Protein AF-A0A7X9CKU2-F1 (afdb_monomer_lite)

Foldseek 3Di:
DDPVVVVVVVCPPPVNVVVVVCVVCVVVVVVVVVCCCVVPVCVVVCVVVDVDDPVPPPDCPDDDPPPPDD

pLDDT: mean 79.09, std 14.4, range [46.78, 94.69]

Radius of gyration: 25.74 Å; chains: 1; bounding box: 66×34×56 Å

Sequence (70 aa):
MSLKSELKEFLMRGSVVDMAVGIVIGGAFGKIVTSFVNDILMPPIAMLVGDSKFAELKVVLKEAVLQGEE

Structure (mmCIF, N/CA/C/O backbone):
data_AF-A0A7X9CKU2-F1
#
_entry.id   AF-A0A7X9CKU2-F1
#
loop_
_atom_site.group_PDB
_atom_site.id
_atom_site.type_symbol
_atom_site.label_atom_id
_atom_site.label_alt_id
_atom_site.label_comp_id
_atom_site.label_asym_id
_atom_site.label_entity_id
_atom_site.label_seq_id
_atom_site.pdbx_PDB_ins_code
_atom_site.Cartn_x
_atom_site.Cartn_y
_atom_site.Cartn_z
_atom_site.occupancy
_atom_site.B_iso_or_equiv
_atom_site.auth_seq_id
_atom_site.auth_comp_id
_atom_site.auth_asym_id
_atom_site.auth_atom_id
_atom_site.pdbx_PDB_model_num
ATOM 1 N N . MET A 1 1 ? -17.132 10.369 30.459 1.00 65.88 1 MET A N 1
ATOM 2 C CA . MET A 1 1 ? -16.778 9.121 29.750 1.00 65.88 1 MET A CA 1
ATOM 3 C C . MET A 1 1 ? -15.262 9.065 29.613 1.00 65.88 1 MET A C 1
ATOM 5 O O . MET A 1 1 ? -14.621 10.097 29.755 1.00 65.88 1 MET A O 1
ATOM 9 N N . SER A 1 2 ? -14.673 7.874 29.493 1.00 87.75 2 SER A N 1
ATOM 10 C CA . SER A 1 2 ? -13.215 7.712 29.397 1.00 87.75 2 SER A CA 1
ATOM 11 C C . SER A 1 2 ? -12.787 7.734 27.928 1.00 87.75 2 SER A C 1
ATOM 13 O O . SER A 1 2 ? -13.437 7.109 27.095 1.00 87.75 2 SER A O 1
ATOM 15 N N . LEU A 1 3 ? -11.645 8.349 27.611 1.00 88.19 3 LEU A N 1
ATOM 16 C CA . LEU A 1 3 ? -11.044 8.325 26.265 1.00 88.19 3 LEU A CA 1
ATOM 17 C C . LEU A 1 3 ? -10.928 6.902 25.693 1.00 88.19 3 LEU A C 1
ATOM 19 O O . LEU A 1 3 ? -11.071 6.686 24.494 1.00 88.19 3 LEU A O 1
ATOM 23 N N . LYS A 1 4 ? -10.712 5.903 26.558 1.00 88.81 4 LYS A N 1
ATOM 24 C CA . LYS A 1 4 ? -10.586 4.497 26.157 1.00 88.81 4 LYS A CA 1
ATOM 25 C C . LYS A 1 4 ? -11.896 3.920 25.608 1.00 88.81 4 LYS A C 1
ATOM 27 O O . LYS A 1 4 ? -11.855 3.088 24.705 1.00 88.81 4 LYS A O 1
ATOM 32 N N . SER A 1 5 ? -13.044 4.340 26.146 1.00 88.81 5 SER A N 1
ATOM 33 C CA . SER A 1 5 ? -14.355 3.911 25.648 1.00 88.81 5 SER A CA 1
ATOM 34 C C . SER A 1 5 ? -14.724 4.638 24.358 1.00 88.81 5 SER A C 1
ATOM 36 O O . SER A 1 5 ? -15.154 3.986 23.415 1.00 88.81 5 SER A O 1
ATOM 38 N N . GLU A 1 6 ? -14.464 5.944 24.279 1.00 86.56 6 GLU A N 1
ATOM 39 C CA . GLU A 1 6 ? -14.757 6.761 23.091 1.00 86.56 6 GLU A CA 1
ATOM 40 C C . GLU A 1 6 ? -13.907 6.346 21.881 1.00 86.56 6 GLU A C 1
ATOM 42 O O . GLU A 1 6 ? -14.416 6.241 20.767 1.00 86.56 6 GLU A O 1
ATOM 47 N N . LEU A 1 7 ? -12.627 6.019 22.092 1.00 88.31 7 LEU A N 1
ATOM 48 C CA . LEU A 1 7 ? -11.754 5.519 21.030 1.00 88.31 7 LEU A CA 1
ATOM 49 C C . LEU A 1 7 ? -12.196 4.133 20.541 1.00 88.31 7 LEU A C 1
ATOM 51 O O . LEU A 1 7 ? -12.198 3.876 19.341 1.00 88.31 7 LEU A O 1
ATOM 55 N N . LYS A 1 8 ? -12.597 3.238 21.455 1.00 87.56 8 LYS A N 1
ATOM 56 C CA . LYS A 1 8 ? -13.135 1.923 21.082 1.00 87.56 8 LYS A CA 1
ATOM 57 C C . LYS A 1 8 ? -14.405 2.082 20.250 1.00 87.56 8 LYS A C 1
ATOM 59 O O . LYS A 1 8 ? -14.533 1.445 19.215 1.00 87.56 8 LYS A O 1
ATOM 64 N N . GLU A 1 9 ? -15.313 2.948 20.674 1.00 88.44 9 GLU A N 1
ATOM 65 C CA . GLU A 1 9 ? -16.566 3.211 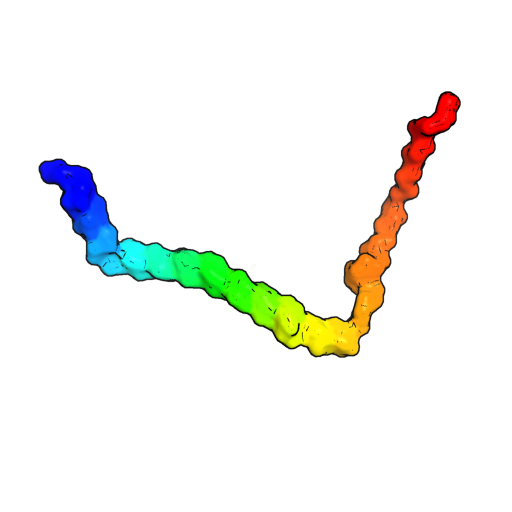19.970 1.00 88.44 9 GLU A CA 1
ATOM 66 C C . GLU A 1 9 ? -16.332 3.864 18.599 1.00 88.44 9 GLU A C 1
ATOM 68 O O . GLU A 1 9 ? -17.002 3.520 17.630 1.00 88.44 9 GLU A O 1
ATOM 73 N N . PHE A 1 10 ? -15.323 4.732 18.478 1.00 87.19 10 PHE A N 1
ATOM 74 C CA . PHE A 1 10 ? -14.871 5.296 17.205 1.00 87.19 10 PHE A CA 1
ATOM 75 C C . PHE A 1 10 ? -14.282 4.238 16.262 1.00 87.19 10 PHE A C 1
ATOM 77 O O . PHE A 1 10 ? -14.654 4.194 15.092 1.00 87.19 10 PHE A O 1
ATOM 84 N N . LEU A 1 11 ? -13.404 3.367 16.767 1.00 86.75 11 LEU A N 1
ATOM 85 C CA . LEU A 1 11 ? -12.795 2.285 15.989 1.00 86.75 11 LEU A CA 1
ATOM 86 C C . LEU A 1 11 ? -13.799 1.196 15.610 1.00 86.75 11 LEU A C 1
ATOM 88 O O . LEU A 1 11 ? -13.607 0.537 14.603 1.00 86.75 11 LEU A O 1
ATOM 92 N N . MET A 1 12 ? -14.865 0.999 16.387 1.00 89.06 12 MET A N 1
ATOM 93 C CA . MET A 1 12 ? -15.934 0.049 16.057 1.00 89.06 12 MET A CA 1
ATOM 94 C C . MET A 1 12 ? -16.891 0.569 14.977 1.00 89.06 12 MET A C 1
ATOM 96 O O . MET A 1 12 ? -17.765 -0.173 14.528 1.00 89.06 12 MET A O 1
ATOM 100 N N . ARG A 1 13 ? -16.739 1.820 14.523 1.00 87.88 13 ARG A N 1
ATOM 101 C CA . ARG A 1 13 ? -17.477 2.323 13.361 1.00 87.88 13 ARG A CA 1
ATOM 102 C C . ARG A 1 13 ? -16.973 1.603 12.115 1.00 87.88 13 ARG A C 1
ATOM 104 O O . ARG A 1 13 ? -15.811 1.759 11.747 1.00 87.88 13 ARG A O 1
ATOM 111 N N . GLY A 1 14 ? -17.8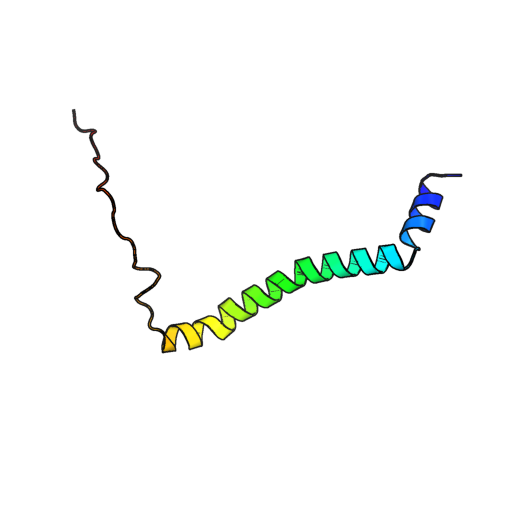63 0.873 11.440 1.00 84.75 14 GLY A N 1
ATOM 112 C CA . GLY A 1 14 ? -17.529 0.122 10.222 1.00 84.75 14 GLY A CA 1
ATOM 113 C C . GLY A 1 14 ? -16.800 0.966 9.171 1.00 84.75 14 GLY A C 1
ATOM 114 O O . GLY A 1 14 ? -15.771 0.548 8.660 1.00 84.75 14 GLY A O 1
ATOM 115 N N . SER A 1 15 ? -17.219 2.221 8.966 1.00 90.00 15 SER A N 1
ATOM 116 C CA . SER A 1 15 ? -16.570 3.140 8.017 1.00 90.00 15 SER A CA 1
ATOM 117 C C . SER A 1 15 ? -15.097 3.449 8.322 1.00 90.00 15 SER A C 1
ATOM 119 O O . SER A 1 15 ? -14.328 3.714 7.401 1.00 90.00 15 SER A O 1
ATOM 121 N N . VAL A 1 16 ? -14.685 3.419 9.593 1.00 89.38 16 VAL A N 1
ATOM 122 C CA . VAL A 1 16 ? -13.292 3.657 10.006 1.00 89.38 16 VAL A CA 1
ATOM 123 C C . VAL A 1 16 ? -12.465 2.382 9.850 1.00 89.38 16 VAL A C 1
ATOM 125 O O . VAL A 1 16 ? -11.326 2.447 9.386 1.00 89.38 16 VAL A O 1
ATOM 128 N N . VAL A 1 17 ? -13.043 1.226 10.192 1.00 91.75 17 VAL A N 1
ATOM 129 C CA . VAL A 1 17 ? -12.397 -0.085 10.023 1.00 91.75 17 VAL A CA 1
ATOM 130 C C . VAL A 1 17 ? -12.130 -0.365 8.549 1.00 91.75 17 VAL A C 1
ATOM 132 O O . VAL A 1 17 ? -10.997 -0.679 8.191 1.00 91.75 17 VAL A O 1
ATOM 135 N N . ASP A 1 18 ? -13.130 -0.181 7.690 1.00 91.62 18 ASP A N 1
ATOM 136 C CA . ASP A 1 18 ? -13.018 -0.457 6.257 1.00 91.62 18 ASP A CA 1
ATOM 137 C C . ASP A 1 18 ? -11.979 0.454 5.589 1.00 91.62 18 ASP A C 1
ATOM 139 O O . ASP A 1 18 ? -11.169 0.004 4.774 1.00 91.62 18 ASP A O 1
ATOM 143 N N . MET A 1 19 ? -11.925 1.725 6.000 1.00 93.19 19 MET A N 1
ATOM 144 C CA . MET A 1 19 ? -10.898 2.663 5.547 1.00 93.19 19 MET A CA 1
ATOM 145 C C . MET A 1 19 ? -9.493 2.232 5.996 1.00 93.19 19 MET A C 1
ATOM 147 O O . MET A 1 19 ? -8.556 2.246 5.197 1.00 93.19 19 MET A O 1
ATOM 151 N N . ALA A 1 20 ? -9.331 1.826 7.259 1.00 91.81 20 ALA A N 1
ATOM 152 C CA . ALA A 1 20 ? -8.048 1.370 7.787 1.00 91.81 20 ALA A CA 1
ATOM 153 C C . ALA A 1 20 ? -7.557 0.101 7.073 1.00 91.81 20 ALA A C 1
ATOM 155 O O . ALA A 1 20 ? -6.389 0.020 6.690 1.00 91.81 20 ALA A O 1
ATOM 156 N N . VAL A 1 21 ? -8.454 -0.859 6.832 1.00 92.75 21 VAL A N 1
ATOM 157 C CA . VAL A 1 21 ? -8.157 -2.082 6.075 1.00 92.75 21 VAL A CA 1
ATOM 158 C C . VAL A 1 21 ? -7.736 -1.741 4.644 1.00 92.75 21 VAL A C 1
ATOM 160 O O . VAL A 1 21 ? -6.720 -2.254 4.174 1.00 92.75 21 VAL A O 1
ATOM 163 N N . GLY A 1 22 ? -8.438 -0.820 3.976 1.00 93.69 22 GLY A N 1
ATOM 164 C CA . GLY A 1 22 ? -8.092 -0.364 2.628 1.00 93.69 22 GLY A CA 1
ATOM 165 C C . GLY A 1 22 ? -6.688 0.242 2.529 1.00 93.69 22 GLY A C 1
ATOM 166 O O . GLY A 1 22 ? -5.947 -0.076 1.600 1.00 93.69 22 GLY A O 1
ATOM 167 N N . ILE A 1 23 ? -6.279 1.053 3.508 1.00 93.00 23 ILE A N 1
ATOM 168 C CA . ILE A 1 23 ? -4.940 1.667 3.541 1.00 93.00 23 ILE A CA 1
ATOM 169 C C . ILE A 1 23 ? -3.851 0.614 3.784 1.00 93.00 23 ILE A C 1
ATOM 171 O O . ILE A 1 23 ? -2.822 0.623 3.107 1.00 93.00 23 ILE A O 1
ATOM 175 N N . VAL A 1 24 ? -4.072 -0.310 4.723 1.00 94.00 24 VAL A N 1
ATOM 176 C CA . VAL A 1 24 ? -3.104 -1.372 5.048 1.00 94.00 24 VAL A CA 1
ATOM 177 C C . VAL A 1 24 ? -2.903 -2.305 3.855 1.00 94.00 24 VAL A C 1
ATOM 179 O O . VAL A 1 24 ? -1.762 -2.596 3.487 1.00 94.00 24 VAL A O 1
ATOM 182 N N . ILE A 1 25 ? -3.995 -2.729 3.213 1.00 94.69 25 ILE A N 1
ATOM 183 C CA . ILE A 1 25 ? -3.935 -3.568 2.014 1.00 94.69 25 ILE A CA 1
ATOM 184 C C . ILE A 1 25 ? -3.297 -2.790 0.863 1.00 94.69 25 ILE A C 1
ATOM 186 O O . ILE A 1 25 ? -2.386 -3.312 0.232 1.00 94.69 25 ILE A O 1
ATOM 190 N N . GLY A 1 26 ? -3.694 -1.538 0.623 1.00 92.44 26 GLY A N 1
ATOM 191 C CA . GLY A 1 26 ? -3.119 -0.707 -0.438 1.00 92.44 26 GLY A CA 1
ATOM 192 C C . GLY A 1 26 ? -1.604 -0.527 -0.299 1.00 92.44 26 GLY A C 1
ATOM 193 O O . GLY A 1 26 ? -0.869 -0.678 -1.275 1.00 92.44 26 GLY A O 1
ATOM 194 N N . GLY A 1 27 ? -1.118 -0.286 0.922 1.00 91.94 27 GLY A N 1
ATOM 195 C CA . GLY A 1 27 ? 0.313 -0.138 1.199 1.00 91.94 27 GLY A CA 1
ATOM 196 C C . GLY A 1 27 ? 1.108 -1.441 1.057 1.00 91.94 27 GLY A C 1
ATOM 197 O O . GLY A 1 27 ? 2.231 -1.430 0.550 1.00 91.94 27 GLY A O 1
ATOM 198 N N . ALA A 1 28 ? 0.542 -2.575 1.476 1.00 93.31 28 ALA A N 1
ATOM 199 C CA . ALA A 1 28 ? 1.207 -3.875 1.382 1.00 93.31 28 ALA A CA 1
ATOM 200 C C . ALA A 1 28 ? 1.168 -4.458 -0.041 1.00 93.31 28 ALA A C 1
ATOM 202 O O . ALA A 1 28 ? 2.171 -4.984 -0.526 1.00 93.31 28 ALA A O 1
ATOM 203 N N . PHE A 1 29 ? 0.032 -4.333 -0.730 1.00 93.12 29 PHE A N 1
ATOM 204 C CA . PHE A 1 29 ? -0.199 -4.925 -2.047 1.00 93.12 29 PHE A CA 1
ATOM 205 C C . PHE A 1 29 ? 0.696 -4.311 -3.125 1.00 93.12 29 PHE A C 1
ATOM 207 O O . PHE A 1 29 ? 1.166 -5.026 -4.004 1.00 93.12 29 PHE A O 1
ATOM 214 N N . GLY A 1 30 ? 1.038 -3.023 -3.009 1.00 90.81 30 GLY A N 1
ATOM 215 C CA . GLY A 1 30 ? 1.999 -2.383 -3.909 1.00 90.81 30 GLY A CA 1
ATOM 216 C C . GLY A 1 30 ? 3.352 -3.101 -3.948 1.00 90.81 30 GLY A C 1
ATOM 217 O O . GLY A 1 30 ? 3.885 -3.335 -5.026 1.00 90.81 30 GLY A O 1
ATOM 218 N N . LYS A 1 31 ? 3.879 -3.545 -2.798 1.00 91.19 31 LYS A N 1
ATOM 219 C CA . LYS A 1 31 ? 5.147 -4.299 -2.752 1.00 91.19 31 LYS A CA 1
ATOM 220 C C . LYS A 1 31 ? 5.042 -5.659 -3.440 1.00 91.19 31 LYS A C 1
ATOM 222 O O . LYS A 1 31 ? 5.988 -6.070 -4.106 1.00 91.19 31 LYS A O 1
ATOM 227 N N . ILE A 1 32 ? 3.898 -6.326 -3.294 1.00 92.44 32 ILE A N 1
ATOM 228 C CA . ILE A 1 32 ? 3.622 -7.612 -3.945 1.00 92.44 32 ILE A CA 1
ATOM 229 C C . ILE A 1 32 ? 3.608 -7.427 -5.463 1.00 92.44 32 ILE A C 1
ATOM 231 O O . ILE A 1 32 ? 4.270 -8.175 -6.176 1.00 92.44 32 ILE A O 1
ATOM 235 N N . VAL A 1 33 ? 2.914 -6.396 -5.953 1.00 91.88 33 VAL A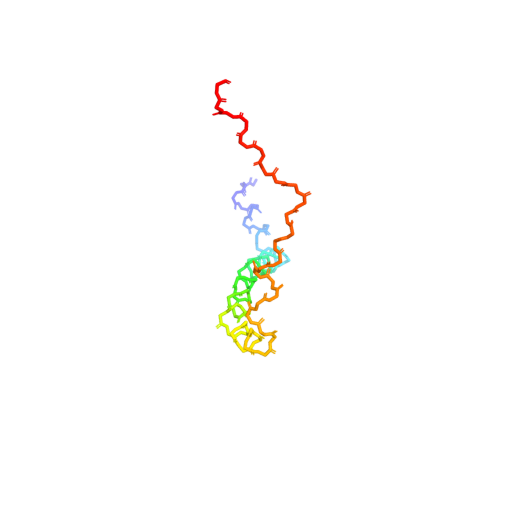 N 1
ATOM 236 C CA . VAL A 1 33 ? 2.863 -6.081 -7.386 1.00 91.88 33 VAL A CA 1
ATOM 237 C C . VAL A 1 33 ? 4.249 -5.707 -7.912 1.00 91.88 33 VAL A C 1
ATOM 239 O O . VAL A 1 33 ? 4.651 -6.215 -8.951 1.00 91.88 33 VAL A O 1
ATOM 242 N N . THR A 1 34 ? 5.017 -4.885 -7.193 1.00 91.81 34 THR A N 1
ATOM 243 C CA . THR A 1 34 ? 6.373 -4.499 -7.613 1.00 91.81 34 THR A CA 1
ATOM 244 C C . THR A 1 34 ? 7.314 -5.699 -7.711 1.00 91.81 34 THR A C 1
ATOM 246 O O . THR A 1 34 ? 8.022 -5.824 -8.705 1.00 91.81 34 THR A O 1
ATOM 249 N N . SER A 1 35 ? 7.313 -6.598 -6.721 1.00 92.44 35 SER A N 1
ATOM 250 C CA . SER A 1 35 ? 8.117 -7.829 -6.780 1.00 92.44 35 SER A CA 1
ATOM 251 C C . SER A 1 35 ? 7.650 -8.739 -7.915 1.00 92.44 35 SER A C 1
ATOM 253 O O . SER A 1 35 ? 8.466 -9.195 -8.701 1.00 92.44 35 SER A O 1
ATOM 255 N N . PHE A 1 36 ? 6.341 -8.907 -8.112 1.00 92.50 36 PHE A N 1
ATOM 256 C CA . PHE A 1 36 ? 5.819 -9.669 -9.246 1.00 92.50 36 PHE A CA 1
ATOM 257 C C . P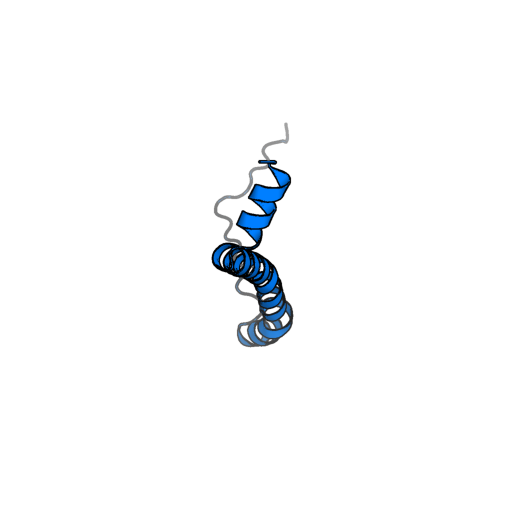HE A 1 36 ? 6.280 -9.104 -10.602 1.00 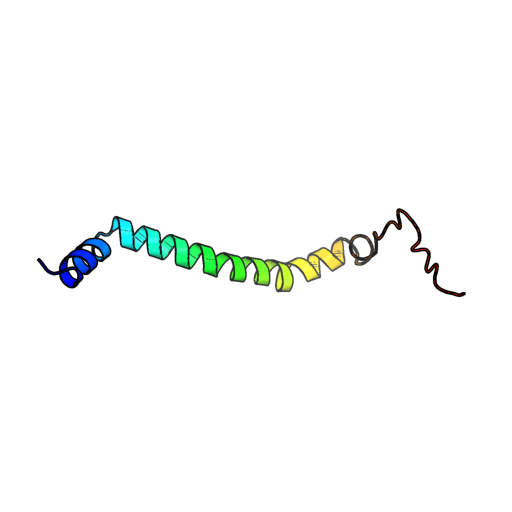92.50 36 PHE A C 1
ATOM 259 O O . PHE A 1 36 ? 6.724 -9.848 -11.475 1.00 92.50 36 PHE A O 1
ATOM 266 N N . VAL A 1 37 ? 6.224 -7.784 -10.784 1.00 88.69 37 VAL A N 1
ATOM 267 C CA . VAL A 1 37 ? 6.687 -7.140 -12.021 1.00 88.69 37 VAL A CA 1
ATOM 268 C C . VAL A 1 37 ? 8.194 -7.339 -12.203 1.00 88.69 37 VAL A C 1
ATOM 270 O O . VAL A 1 37 ? 8.623 -7.762 -13.274 1.00 88.69 37 VAL A O 1
ATOM 273 N N . ASN A 1 38 ? 8.996 -7.084 -11.173 1.00 87.88 38 ASN A N 1
ATOM 274 C CA . ASN A 1 38 ? 10.456 -7.139 -11.270 1.00 87.88 38 ASN A CA 1
ATOM 275 C C . ASN A 1 38 ? 11.015 -8.560 -11.387 1.00 87.88 38 ASN A C 1
ATOM 277 O O . ASN A 1 38 ? 11.986 -8.778 -12.104 1.00 87.88 38 ASN A O 1
ATOM 281 N N . ASP A 1 39 ? 10.408 -9.520 -10.701 1.00 85.88 39 ASP A N 1
ATOM 282 C CA . ASP A 1 39 ? 10.975 -10.860 -10.574 1.00 85.88 39 ASP A CA 1
ATOM 283 C C . ASP A 1 39 ? 10.402 -11.823 -11.623 1.00 85.88 39 ASP A C 1
ATOM 285 O O . ASP A 1 39 ? 11.062 -12.791 -11.994 1.00 85.88 39 ASP A O 1
ATOM 289 N N . ILE A 1 40 ? 9.188 -11.564 -12.134 1.00 86.81 40 ILE A N 1
ATOM 290 C CA . ILE A 1 40 ? 8.497 -12.462 -13.077 1.00 86.81 40 ILE A CA 1
ATOM 291 C C . ILE A 1 40 ? 8.301 -11.822 -14.453 1.00 86.81 40 ILE A C 1
ATOM 293 O O . ILE A 1 40 ? 8.523 -12.493 -15.460 1.00 86.81 40 ILE A O 1
ATOM 297 N N . LEU A 1 41 ? 7.900 -10.548 -14.535 1.00 86.31 41 LEU A N 1
ATOM 298 C CA . LEU A 1 41 ? 7.626 -9.905 -15.830 1.00 86.31 41 LEU A CA 1
ATOM 299 C C . LEU A 1 41 ? 8.875 -9.304 -16.481 1.00 86.31 41 LEU A C 1
ATOM 301 O O . LEU A 1 41 ? 9.040 -9.409 -17.696 1.00 86.31 41 LEU A O 1
ATOM 305 N N . MET A 1 42 ? 9.761 -8.688 -15.700 1.00 83.44 42 MET A N 1
ATOM 306 C CA . MET A 1 42 ? 10.971 -8.055 -16.222 1.00 83.44 42 MET A CA 1
ATOM 307 C C . MET A 1 42 ? 11.931 -9.032 -16.916 1.00 83.44 42 MET A C 1
ATOM 309 O O . MET A 1 42 ? 12.439 -8.633 -17.954 1.00 83.44 42 MET A O 1
ATOM 313 N N . PRO A 1 43 ? 12.177 -10.284 -16.475 1.00 81.81 43 PRO A N 1
ATOM 314 C CA . PRO A 1 43 ? 13.123 -11.157 -17.179 1.00 81.81 43 PRO A CA 1
ATOM 315 C C . PRO A 1 43 ? 12.690 -11.505 -18.622 1.00 81.81 43 PRO A C 1
ATOM 317 O O . PRO A 1 43 ? 13.500 -11.342 -19.536 1.00 81.81 43 PRO A O 1
ATOM 320 N N . PRO A 1 44 ? 11.424 -11.892 -18.897 1.00 83.62 44 PRO A N 1
ATOM 321 C CA . PRO A 1 44 ? 10.921 -12.039 -20.267 1.00 83.62 44 PRO A CA 1
ATOM 322 C C . PRO A 1 44 ? 10.916 -10.736 -21.074 1.00 83.62 44 PRO A C 1
ATOM 324 O O . PRO A 1 44 ? 11.277 -10.742 -22.250 1.00 83.62 44 PRO A O 1
ATOM 327 N N . ILE A 1 45 ? 10.528 -9.613 -20.460 1.00 78.44 45 ILE A N 1
ATOM 328 C CA . ILE A 1 45 ? 10.495 -8.309 -21.139 1.00 78.44 45 ILE A CA 1
ATOM 329 C C . ILE A 1 45 ? 11.913 -7.845 -21.488 1.00 78.44 45 ILE A C 1
ATOM 331 O O . ILE A 1 45 ? 12.143 -7.389 -22.602 1.00 78.44 45 ILE A O 1
ATOM 335 N N . ALA A 1 46 ? 12.875 -8.012 -20.584 1.00 69.06 46 ALA A N 1
ATOM 336 C CA . ALA A 1 46 ? 14.282 -7.692 -20.802 1.00 69.06 46 ALA A CA 1
ATOM 337 C C . ALA A 1 46 ? 14.884 -8.545 -21.926 1.00 69.06 46 ALA A C 1
ATOM 339 O O . ALA A 1 46 ? 15.593 -8.015 -22.779 1.00 69.06 46 ALA A O 1
ATOM 340 N N . MET A 1 47 ? 14.525 -9.832 -22.000 1.00 73.69 47 MET A N 1
ATOM 341 C CA . MET A 1 47 ? 14.925 -10.702 -23.111 1.00 73.69 47 MET A CA 1
ATOM 342 C C . MET A 1 47 ? 14.344 -10.260 -24.465 1.00 73.69 47 MET A C 1
ATOM 344 O O . MET A 1 47 ? 15.012 -10.406 -25.485 1.00 73.69 47 MET A O 1
ATOM 348 N N . LEU A 1 48 ? 13.126 -9.708 -24.498 1.00 71.19 48 LEU A N 1
ATOM 349 C CA . LEU A 1 48 ? 12.480 -9.241 -25.735 1.00 71.19 48 LEU A CA 1
ATOM 350 C C . LEU A 1 48 ? 12.890 -7.819 -26.150 1.00 71.19 48 LEU A C 1
ATOM 352 O O . LEU A 1 48 ? 12.929 -7.519 -27.342 1.00 71.19 48 LEU A O 1
ATOM 356 N N . VAL A 1 49 ? 13.174 -6.938 -25.189 1.00 67.38 49 VAL A N 1
ATOM 357 C CA . VAL A 1 49 ? 13.535 -5.526 -25.421 1.00 67.38 49 VAL A CA 1
ATOM 358 C C . VAL A 1 49 ? 15.055 -5.338 -25.574 1.00 67.38 49 VAL A C 1
ATOM 360 O O . VAL A 1 49 ? 15.485 -4.367 -26.196 1.00 67.38 49 VAL A O 1
ATOM 363 N N . GLY A 1 50 ? 15.864 -6.296 -25.111 1.00 58.72 50 GLY A N 1
ATOM 364 C CA . GLY A 1 50 ? 17.322 -6.289 -25.225 1.00 58.72 50 GLY A CA 1
ATOM 365 C C . GLY A 1 50 ? 17.994 -5.464 -24.122 1.00 58.72 50 GLY A C 1
ATOM 366 O O . GLY A 1 50 ? 17.720 -4.275 -23.963 1.00 58.72 50 GLY A O 1
ATOM 367 N N . ASP A 1 51 ? 18.913 -6.104 -23.395 1.00 54.97 51 ASP A N 1
ATOM 368 C CA . ASP A 1 51 ? 19.658 -5.638 -22.205 1.00 54.97 51 ASP A CA 1
ATOM 369 C C . ASP A 1 51 ? 20.336 -4.248 -22.282 1.00 54.97 51 ASP A C 1
ATOM 371 O O . ASP A 1 51 ? 20.765 -3.701 -21.271 1.00 54.97 51 ASP A O 1
ATOM 375 N N . SER A 1 52 ? 20.473 -3.634 -23.456 1.00 54.50 52 SER A N 1
ATOM 376 C CA . SER A 1 52 ? 21.514 -2.621 -23.679 1.00 54.50 52 SER A CA 1
ATOM 377 C C . SER A 1 52 ? 21.054 -1.166 -23.749 1.00 54.50 52 SER A C 1
ATOM 379 O O . SER A 1 52 ? 21.891 -0.270 -23.792 1.00 54.50 52 SER A O 1
ATOM 381 N N . LYS A 1 53 ? 19.750 -0.858 -23.765 1.00 55.16 53 LYS A N 1
ATOM 382 C CA . LYS A 1 53 ? 19.321 0.533 -24.031 1.00 55.16 53 LYS A CA 1
ATOM 383 C C . LYS A 1 53 ? 18.985 1.396 -22.823 1.00 55.16 53 LYS A C 1
ATOM 385 O O . LYS A 1 53 ? 18.954 2.601 -23.001 1.00 55.16 53 LYS A O 1
ATOM 390 N N . PHE A 1 54 ? 18.772 0.870 -21.616 1.00 53.50 54 PHE A N 1
ATOM 391 C CA . PHE A 1 54 ? 18.373 1.725 -20.477 1.00 53.50 54 PHE A CA 1
ATOM 392 C C . PHE A 1 54 ? 19.429 1.859 -19.378 1.00 53.50 54 PHE A C 1
ATOM 394 O O . PHE A 1 54 ? 19.548 2.930 -18.789 1.00 53.50 54 PHE A O 1
ATOM 401 N N . ALA A 1 55 ? 20.238 0.825 -19.135 1.00 56.81 55 ALA A N 1
ATOM 402 C CA . ALA A 1 55 ? 21.325 0.896 -18.158 1.00 56.81 55 ALA A CA 1
ATOM 403 C C . ALA A 1 55 ? 22.551 1.676 -18.681 1.00 56.81 55 ALA A C 1
ATOM 405 O O . ALA A 1 55 ? 23.272 2.296 -17.896 1.00 56.81 55 ALA A O 1
ATOM 406 N N . GLU A 1 56 ? 22.760 1.687 -20.003 1.00 55.59 56 GLU A N 1
ATOM 407 C CA . GLU A 1 56 ? 23.934 2.290 -20.656 1.00 55.59 56 GLU A CA 1
ATOM 408 C C . GLU A 1 56 ? 23.673 3.667 -21.290 1.00 55.59 56 GLU A C 1
ATOM 410 O O . GLU A 1 56 ? 24.609 4.302 -21.773 1.00 55.59 56 GLU A O 1
ATOM 415 N N . LEU A 1 57 ? 22.442 4.198 -21.243 1.00 55.78 57 LEU A N 1
ATOM 416 C CA . LEU A 1 57 ? 22.148 5.581 -21.657 1.00 55.78 57 LEU A CA 1
ATOM 417 C C . LEU A 1 57 ? 22.630 6.590 -20.597 1.00 55.78 57 LEU A C 1
ATOM 419 O O . LEU A 1 57 ? 21.863 7.365 -20.030 1.00 55.78 57 LEU A O 1
ATOM 423 N N . LYS A 1 58 ? 23.935 6.598 -20.327 1.00 58.28 58 LYS A N 1
ATOM 424 C CA . LYS A 1 58 ? 24.618 7.691 -19.635 1.00 58.28 58 LYS A CA 1
ATOM 425 C C . LYS A 1 58 ? 25.187 8.628 -20.693 1.00 58.28 58 LYS A C 1
ATOM 427 O O . LYS A 1 58 ? 26.271 8.405 -21.217 1.00 58.28 58 LYS A O 1
ATOM 432 N N . VAL A 1 59 ? 24.449 9.688 -21.012 1.00 68.25 59 VAL A N 1
ATOM 433 C CA . VAL A 1 59 ? 24.984 10.798 -21.810 1.00 68.25 59 VAL A CA 1
ATOM 434 C C . VAL A 1 59 ? 25.764 11.711 -20.866 1.00 68.25 59 VAL A C 1
ATOM 436 O O . VAL A 1 59 ? 25.177 12.375 -20.011 1.00 68.25 59 VAL A O 1
ATOM 439 N N . VAL A 1 60 ? 27.093 11.727 -20.986 1.00 67.69 60 VAL A N 1
ATOM 440 C CA . VAL A 1 60 ? 27.954 12.659 -20.245 1.00 67.69 60 VAL A CA 1
ATOM 441 C C . VAL A 1 60 ? 27.738 14.058 -20.822 1.00 67.69 60 VAL A C 1
ATOM 443 O O . VAL A 1 60 ? 28.243 14.383 -21.890 1.00 67.69 60 VAL A O 1
ATOM 446 N N . LEU A 1 61 ? 26.949 14.885 -20.131 1.00 69.75 61 LEU A N 1
ATOM 447 C CA . LEU A 1 61 ? 26.676 16.265 -20.554 1.00 69.75 61 LEU A CA 1
ATOM 448 C C . LEU A 1 61 ? 27.890 17.192 -20.356 1.00 69.75 61 LEU A C 1
ATOM 450 O O . LEU A 1 61 ? 27.981 18.228 -21.011 1.00 69.75 61 LEU A O 1
ATOM 454 N N . LYS A 1 62 ? 28.815 16.834 -19.454 1.00 64.31 62 LYS A N 1
ATOM 455 C CA . LYS A 1 62 ? 30.079 17.537 -19.197 1.00 64.31 62 LYS A CA 1
ATOM 456 C C . LYS A 1 62 ? 31.040 16.617 -18.440 1.00 64.31 62 LYS A C 1
ATOM 458 O O . LYS A 1 62 ? 30.628 15.977 -17.475 1.00 64.31 62 LYS A O 1
ATOM 463 N N . GLU A 1 63 ? 32.297 16.559 -18.869 1.00 68.69 63 GLU A N 1
ATOM 464 C CA . GLU A 1 63 ? 33.339 15.787 -18.185 1.00 68.69 63 GLU A CA 1
ATOM 465 C C . GLU A 1 63 ? 33.669 16.401 -16.816 1.00 68.69 63 GLU A C 1
ATOM 467 O O . GLU A 1 63 ? 33.722 17.626 -16.654 1.00 68.69 63 GLU A O 1
ATOM 472 N N . ALA A 1 64 ? 33.861 15.541 -15.813 1.00 68.25 64 ALA A N 1
ATOM 473 C CA . ALA A 1 64 ? 34.284 15.963 -14.487 1.00 68.25 64 ALA A CA 1
ATOM 474 C C . ALA A 1 64 ? 35.761 16.369 -14.546 1.00 68.25 64 ALA A C 1
ATOM 476 O O . ALA A 1 64 ? 36.641 15.522 -14.674 1.00 68.25 64 ALA A O 1
ATOM 477 N N . VAL A 1 65 ? 36.028 17.672 -14.457 1.00 67.94 65 VAL A N 1
ATOM 478 C CA . VAL A 1 65 ? 37.392 18.183 -14.317 1.00 67.94 65 VAL A CA 1
ATOM 479 C C . VAL A 1 65 ? 37.839 17.893 -12.886 1.00 67.94 65 VAL A C 1
ATOM 481 O O . VAL A 1 65 ? 37.388 18.549 -11.947 1.00 67.94 65 VAL A O 1
ATOM 484 N N . LEU A 1 66 ? 38.712 16.902 -12.708 1.00 67.75 66 LEU A N 1
ATOM 485 C CA . LEU A 1 66 ? 39.485 16.744 -11.478 1.00 67.75 66 LEU A CA 1
ATOM 486 C C . LEU A 1 66 ? 40.598 17.793 -11.502 1.00 67.75 66 LEU A C 1
ATOM 488 O O . LEU A 1 66 ? 41.748 17.495 -11.802 1.00 67.75 66 LEU A O 1
ATOM 492 N N . GLN A 1 67 ? 40.238 19.055 -11.263 1.00 57.06 67 GLN A N 1
ATOM 493 C CA . GLN A 1 67 ? 41.232 20.101 -11.056 1.00 57.06 67 GLN A CA 1
ATOM 494 C C . GLN A 1 67 ? 41.674 20.034 -9.598 1.00 57.06 67 GLN A C 1
ATOM 496 O O . GLN A 1 67 ? 41.068 20.629 -8.708 1.00 57.06 67 GLN A O 1
ATOM 501 N N . GLY A 1 68 ? 42.683 19.203 -9.375 1.00 58.84 68 GLY A N 1
ATOM 502 C CA . GLY A 1 68 ? 43.283 18.941 -8.079 1.00 58.84 68 GLY A CA 1
ATOM 503 C C . GLY A 1 68 ? 44.631 18.249 -8.233 1.00 58.84 68 GLY A C 1
ATOM 504 O O . GLY A 1 68 ? 44.855 17.240 -7.581 1.00 58.84 68 GLY A O 1
ATOM 505 N N . GLU A 1 69 ? 45.495 18.778 -9.098 1.00 47.72 69 GLU A N 1
ATOM 506 C CA . GLU A 1 69 ? 46.940 18.551 -9.038 1.00 47.72 69 GLU A CA 1
ATOM 507 C C . GLU A 1 69 ? 47.616 19.924 -9.169 1.00 47.72 69 GLU A C 1
ATOM 509 O O . GLU A 1 69 ? 47.566 20.530 -10.236 1.00 47.72 69 GLU A O 1
ATOM 514 N N . GLU A 1 70 ? 48.113 20.386 -8.013 1.00 46.78 70 GLU A N 1
ATOM 515 C CA . GLU A 1 70 ? 48.996 21.534 -7.695 1.00 46.78 70 GLU A CA 1
ATOM 516 C C . GLU A 1 70 ? 48.718 22.925 -8.303 1.00 46.78 70 GLU A C 1
ATOM 518 O O . GLU A 1 70 ? 48.916 23.158 -9.515 1.00 46.78 70 GLU A O 1
#

Secondary structure (DSSP, 8-state):
--HHHHHHHHHTSHHHHHHHHHHHHHHHHHHHHHHHIIIIIHHHHHHHH-TTSSS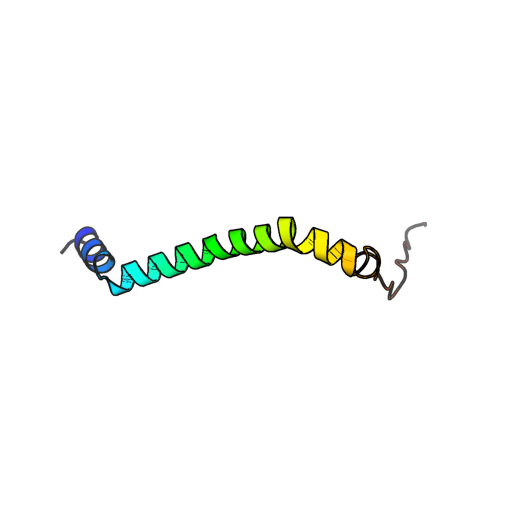S----SS--------